Protein AF-V4HU66-F1 (afdb_monomer_lite)

Radius of gyration: 14.62 Å; chains: 1; bounding box: 37×27×37 Å

pLDDT: mean 89.69, std 11.05, range [45.31, 97.12]

Structure (mmCIF, N/CA/C/O backbone):
data_AF-V4HU66-F1
#
_entry.id   AF-V4HU66-F1
#
loop_
_atom_site.group_PDB
_atom_site.id
_atom_site.type_symbol
_atom_site.label_atom_id
_atom_site.label_alt_id
_atom_site.label_comp_id
_atom_site.label_asym_id
_atom_site.label_entity_id
_atom_site.label_seq_id
_atom_site.pdbx_PDB_ins_code
_atom_site.Cartn_x
_atom_site.Cartn_y
_atom_site.Cartn_z
_atom_site.occupancy
_atom_site.B_iso_or_equiv
_atom_site.auth_seq_id
_atom_site.auth_comp_id
_atom_site.auth_asym_id
_atom_site.auth_atom_id
_atom_site.pdbx_PDB_model_num
ATOM 1 N N . MET A 1 1 ? 8.705 16.217 -2.741 1.00 45.31 1 MET A N 1
ATOM 2 C CA . MET A 1 1 ? 7.904 16.575 -1.549 1.00 45.31 1 MET A CA 1
ATOM 3 C C . MET A 1 1 ? 6.437 16.388 -1.900 1.00 45.31 1 MET A C 1
ATOM 5 O O . MET A 1 1 ? 5.860 17.256 -2.538 1.00 45.31 1 MET A O 1
ATOM 9 N N . GLY A 1 2 ? 5.876 15.211 -1.617 1.00 45.50 2 GLY A N 1
ATOM 10 C CA . GLY A 1 2 ? 4.456 14.952 -1.859 1.00 45.50 2 GLY A CA 1
ATOM 11 C C . GLY A 1 2 ? 3.604 15.635 -0.792 1.00 45.50 2 GLY A C 1
ATOM 12 O O . GLY A 1 2 ? 3.945 15.574 0.387 1.00 45.50 2 GLY A O 1
ATOM 13 N N . TYR A 1 3 ? 2.512 16.277 -1.204 1.00 48.19 3 TYR A N 1
ATOM 14 C CA . TYR A 1 3 ? 1.474 16.811 -0.319 1.00 48.19 3 TYR A CA 1
ATOM 15 C C . TYR A 1 3 ? 0.677 15.651 0.297 1.00 48.19 3 TYR A C 1
ATOM 17 O O . TYR A 1 3 ? -0.470 15.406 -0.058 1.00 48.19 3 TYR A O 1
ATOM 25 N N . GLY A 1 4 ? 1.316 14.874 1.166 1.00 62.25 4 GLY A N 1
ATOM 26 C CA . GLY A 1 4 ? 0.644 13.891 2.002 1.00 62.25 4 GLY A CA 1
ATOM 27 C C . GLY A 1 4 ? 0.366 14.519 3.356 1.00 62.25 4 GLY A C 1
ATOM 28 O O . GLY A 1 4 ? 1.305 14.859 4.072 1.00 62.25 4 GLY A O 1
ATOM 29 N N . SER A 1 5 ? -0.903 14.684 3.713 1.00 71.56 5 SER A N 1
ATOM 30 C CA . SER A 1 5 ? -1.258 15.050 5.081 1.00 71.56 5 SER A CA 1
ATOM 31 C C . SER A 1 5 ? -0.912 13.891 6.017 1.00 71.56 5 SER A C 1
ATOM 33 O O . SER A 1 5 ? -1.378 12.764 5.840 1.00 71.56 5 SER A O 1
ATOM 35 N N . SER A 1 6 ? -0.060 14.170 6.999 1.00 78.75 6 SER A N 1
ATOM 36 C CA . SER A 1 6 ? 0.189 13.291 8.137 1.00 78.75 6 SER A CA 1
ATOM 37 C C . SER A 1 6 ? -0.809 13.612 9.243 1.00 78.75 6 SER A C 1
ATOM 39 O O . SER A 1 6 ? -1.012 14.786 9.560 1.00 78.75 6 SER A O 1
ATOM 41 N N . TYR A 1 7 ? -1.394 12.584 9.844 1.00 88.19 7 TYR A N 1
ATOM 42 C CA . TYR A 1 7 ? -2.324 12.708 10.961 1.00 88.19 7 TYR A CA 1
ATOM 43 C C . TYR A 1 7 ? -1.767 11.983 12.187 1.00 88.19 7 TYR A C 1
ATOM 45 O O . TYR A 1 7 ? -0.915 11.104 12.066 1.00 88.19 7 TYR A O 1
ATOM 53 N N . GLU A 1 8 ? -2.227 12.369 13.373 1.00 89.88 8 GLU A N 1
ATOM 54 C CA . GLU A 1 8 ? -1.853 11.680 14.614 1.00 89.88 8 GLU A CA 1
ATOM 55 C C . GLU A 1 8 ? -2.513 10.297 14.696 1.00 89.88 8 GLU A C 1
ATOM 57 O O . GLU A 1 8 ? -1.876 9.337 15.123 1.00 89.88 8 GLU A O 1
ATOM 62 N N . GLU A 1 9 ? -3.743 10.186 14.188 1.00 93.75 9 GLU A N 1
ATOM 63 C CA . GLU A 1 9 ? -4.594 9.001 14.280 1.00 93.75 9 GLU A CA 1
ATOM 64 C C . GLU A 1 9 ? -5.151 8.607 12.906 1.00 93.75 9 GLU A C 1
ATOM 66 O O . GLU A 1 9 ? -5.554 9.457 12.104 1.00 93.75 9 GLU A O 1
ATOM 71 N N . TYR A 1 10 ? -5.209 7.302 12.654 1.00 94.75 10 TYR A N 1
ATOM 72 C CA . TYR A 1 10 ? -5.684 6.697 11.416 1.00 94.75 10 TYR A CA 1
ATOM 73 C C . TYR A 1 10 ? -6.650 5.551 11.712 1.00 94.75 10 TYR A C 1
ATOM 75 O O . TYR A 1 10 ? -6.314 4.595 12.409 1.00 94.75 10 TYR A O 1
ATOM 83 N N . ILE A 1 11 ? -7.828 5.591 11.088 1.00 95.62 11 ILE A N 1
ATOM 84 C CA . ILE A 1 11 ? -8.775 4.472 11.092 1.00 95.62 11 ILE A CA 1
ATOM 85 C C . ILE A 1 11 ? -8.687 3.762 9.741 1.00 95.62 11 ILE A C 1
ATOM 87 O O . ILE A 1 11 ? -8.957 4.361 8.700 1.00 95.62 11 ILE A O 1
ATOM 91 N N . VAL A 1 12 ? -8.331 2.477 9.755 1.00 94.06 12 VAL A N 1
ATOM 92 C CA . VAL A 1 12 ? -8.287 1.627 8.558 1.00 94.06 12 VAL A CA 1
ATOM 93 C C . VAL A 1 12 ? -9.443 0.642 8.605 1.00 94.06 12 VAL A C 1
ATOM 95 O O . VAL A 1 12 ? -9.566 -0.139 9.545 1.00 94.06 12 VAL A O 1
ATOM 98 N N . ILE A 1 13 ? -10.276 0.659 7.566 1.00 95.19 13 ILE A N 1
ATOM 99 C CA . ILE A 1 13 ? -11.413 -0.250 7.416 1.00 95.19 13 ILE A CA 1
ATOM 100 C C . ILE A 1 13 ? -11.247 -0.999 6.100 1.00 95.19 13 ILE A C 1
ATOM 102 O O . ILE A 1 13 ? -11.237 -0.378 5.037 1.00 95.19 13 ILE A O 1
ATOM 106 N N . ARG A 1 14 ? -11.157 -2.332 6.145 1.00 92.62 14 ARG A N 1
ATOM 107 C CA . ARG A 1 14 ? -11.226 -3.161 4.932 1.00 92.62 14 ARG A CA 1
ATOM 108 C C . ARG A 1 14 ? -12.588 -3.807 4.825 1.00 92.62 14 ARG A C 1
ATOM 110 O O . ARG A 1 14 ? -13.066 -4.441 5.765 1.00 92.62 14 ARG A O 1
ATOM 117 N N . VAL A 1 15 ? -13.179 -3.691 3.643 1.00 93.69 15 VAL A N 1
ATOM 118 C CA . VAL A 1 15 ? -14.491 -4.251 3.330 1.00 93.69 15 VAL A CA 1
ATOM 119 C C . VAL A 1 15 ? -14.336 -5.280 2.220 1.00 93.69 15 VAL A C 1
ATOM 121 O O . VAL A 1 15 ? -13.786 -4.984 1.164 1.00 93.69 15 VAL A O 1
ATOM 124 N N . ASN A 1 16 ? -14.855 -6.483 2.442 1.00 92.50 16 ASN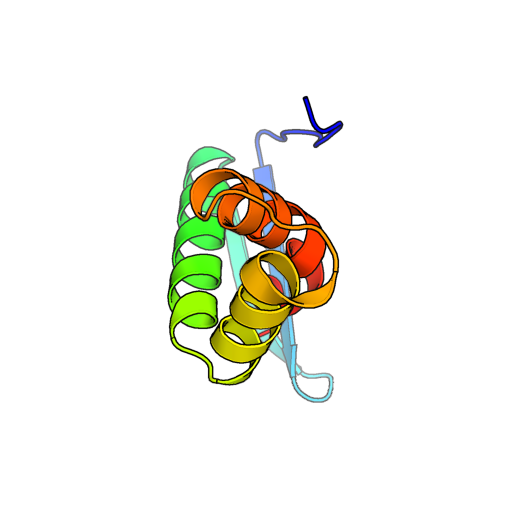 A N 1
ATOM 125 C CA . ASN A 1 16 ? -14.954 -7.524 1.428 1.00 92.50 16 ASN A CA 1
ATOM 126 C C . ASN A 1 16 ? -16.429 -7.876 1.225 1.00 92.50 16 ASN A C 1
ATOM 128 O O . ASN A 1 16 ? -17.105 -8.279 2.170 1.00 92.50 16 ASN A O 1
ATOM 132 N N . LYS A 1 17 ? -16.939 -7.707 -0.002 1.00 94.00 17 LYS A N 1
ATOM 133 C CA . LYS A 1 17 ? -18.338 -8.010 -0.371 1.00 94.00 17 LYS A CA 1
ATOM 134 C C . LYS A 1 17 ? -19.376 -7.413 0.599 1.00 94.00 17 LYS A C 1
ATOM 136 O O . LYS A 1 17 ? -20.336 -8.072 0.981 1.00 94.00 17 LYS A O 1
ATOM 141 N N . GLY A 1 18 ? -19.157 -6.168 1.025 1.00 94.25 18 GLY A N 1
ATOM 142 C CA . GLY A 1 18 ? -20.052 -5.448 1.940 1.00 94.25 18 GLY A CA 1
ATOM 143 C C . GLY A 1 18 ? -19.897 -5.801 3.424 1.00 94.25 18 GLY A C 1
ATOM 144 O O . GLY A 1 18 ? -20.609 -5.240 4.247 1.00 94.25 18 GLY A O 1
ATOM 145 N N . THR A 1 19 ? -18.970 -6.692 3.787 1.00 95.12 19 THR A N 1
ATOM 146 C CA . THR A 1 19 ? -18.655 -7.022 5.186 1.00 95.12 19 THR A CA 1
ATOM 147 C C . THR A 1 19 ? -17.319 -6.412 5.589 1.00 95.12 19 THR A C 1
ATOM 149 O O . THR A 1 19 ? -16.335 -6.548 4.863 1.00 95.12 19 THR A O 1
ATOM 152 N N . VAL A 1 20 ? -17.268 -5.758 6.751 1.00 95.81 20 VAL A N 1
ATOM 153 C CA . VAL A 1 20 ? -16.006 -5.287 7.339 1.00 95.81 20 VAL A CA 1
ATOM 154 C C . VAL A 1 20 ? -15.198 -6.503 7.791 1.00 95.81 20 VAL A C 1
ATOM 156 O O . VAL A 1 20 ? -15.646 -7.260 8.647 1.00 95.81 20 VAL A O 1
ATOM 159 N N . VAL A 1 21 ? -14.021 -6.698 7.196 1.00 95.00 21 VAL A N 1
ATOM 160 C CA . VAL A 1 21 ? -13.108 -7.816 7.499 1.00 95.00 21 VAL A CA 1
ATOM 161 C C . VAL A 1 21 ? -11.882 -7.384 8.300 1.00 95.00 21 VAL A C 1
ATOM 163 O O . VAL A 1 21 ? -11.208 -8.228 8.879 1.00 95.00 21 VAL A O 1
ATOM 166 N N . GLU A 1 22 ? -11.593 -6.084 8.351 1.00 93.81 22 GLU A N 1
ATOM 167 C CA . GLU A 1 22 ? -10.530 -5.505 9.174 1.00 93.81 22 GLU A CA 1
ATOM 168 C C . GLU A 1 22 ? -10.974 -4.117 9.639 1.00 93.81 22 GLU A C 1
ATOM 170 O O . GLU A 1 22 ? -11.508 -3.336 8.848 1.00 93.81 22 GLU A O 1
ATOM 175 N N . PHE A 1 23 ? -10.753 -3.825 10.918 1.00 96.44 23 PHE A N 1
ATOM 176 C CA . PHE A 1 23 ? -10.945 -2.509 11.512 1.00 96.44 23 PHE A CA 1
ATOM 177 C C . PHE A 1 23 ? -9.760 -2.242 12.438 1.00 96.44 23 PHE A C 1
ATOM 179 O O . PHE A 1 23 ? -9.589 -2.943 13.436 1.00 96.44 23 PHE A O 1
ATOM 186 N N . LEU A 1 24 ? -8.929 -1.263 12.094 1.00 96.25 24 LEU A N 1
ATOM 187 C CA . LEU A 1 24 ? -7.751 -0.879 12.866 1.00 96.25 24 LEU A CA 1
ATOM 188 C C . LEU A 1 24 ? -7.862 0.590 13.253 1.00 96.25 24 LEU A C 1
ATOM 190 O O . LEU A 1 24 ? -8.266 1.418 12.440 1.00 96.25 24 LEU A O 1
ATOM 194 N N . ASN A 1 25 ? -7.451 0.892 14.478 1.00 97.12 25 ASN A N 1
ATOM 195 C CA . ASN A 1 25 ? -7.166 2.245 14.923 1.00 97.12 25 ASN A CA 1
ATOM 196 C C . ASN A 1 25 ? -5.662 2.319 15.192 1.00 97.12 25 ASN A C 1
ATOM 198 O O . ASN A 1 25 ? -5.157 1.519 15.980 1.00 97.12 25 ASN A O 1
ATOM 202 N N . LEU A 1 26 ? -4.957 3.179 14.466 1.00 96.19 26 LEU A N 1
ATOM 203 C CA . LEU A 1 26 ? -3.501 3.219 14.407 1.00 96.19 26 LEU A CA 1
ATOM 204 C C . LEU A 1 26 ? -3.021 4.646 14.635 1.00 96.19 26 LEU A C 1
ATOM 206 O O . LEU A 1 26 ? -3.509 5.575 13.994 1.00 96.19 26 LEU A O 1
ATOM 210 N N . SER A 1 27 ? -1.974 4.798 15.436 1.00 96.44 27 SER A N 1
ATOM 211 C CA . SER A 1 27 ? -1.185 6.028 15.438 1.00 96.44 27 SER A CA 1
ATOM 212 C C . SER A 1 27 ? -0.521 6.261 14.076 1.00 96.44 27 SER A C 1
ATOM 214 O O . SER A 1 27 ? -0.358 5.339 13.265 1.00 96.44 27 SER A O 1
ATOM 216 N N . GLY A 1 28 ? -0.051 7.484 13.826 1.00 93.19 28 GLY A N 1
ATOM 217 C CA . GLY A 1 28 ? 0.681 7.805 12.598 1.00 93.19 28 GLY A CA 1
ATOM 218 C C . GLY A 1 28 ? 1.902 6.913 12.341 1.00 93.19 28 GLY A C 1
ATOM 219 O O . GLY A 1 28 ? 2.124 6.480 11.207 1.00 93.19 28 GLY A O 1
ATOM 220 N N . GLU A 1 29 ? 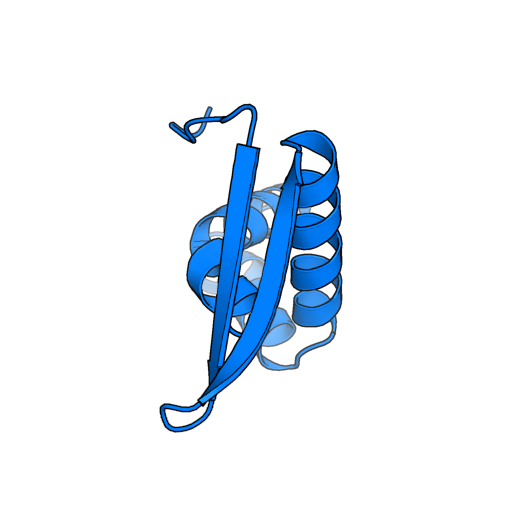2.657 6.549 13.381 1.00 93.38 29 GLU A N 1
ATOM 221 C CA . GLU A 1 29 ? 3.790 5.623 13.243 1.00 93.38 29 GLU A CA 1
ATOM 222 C C . GLU A 1 29 ? 3.352 4.197 12.891 1.00 93.38 29 GLU A C 1
ATOM 224 O O . GLU A 1 29 ? 3.993 3.511 12.086 1.00 93.38 29 GLU A O 1
ATOM 229 N N . GLU A 1 30 ? 2.269 3.722 13.501 1.00 96.38 30 GLU A N 1
ATOM 230 C CA . GLU A 1 30 ? 1.726 2.394 13.228 1.00 96.38 30 GLU A CA 1
ATOM 231 C C . GLU A 1 30 ? 1.144 2.316 11.821 1.00 96.38 30 GLU A C 1
ATOM 233 O O . GLU A 1 30 ? 1.365 1.322 11.125 1.00 96.38 30 GLU A O 1
ATOM 238 N N . PHE A 1 31 ? 0.488 3.381 11.360 1.00 94.75 31 PHE A N 1
ATOM 239 C CA . PHE A 1 31 ? -0.001 3.479 9.992 1.00 94.75 31 PHE A CA 1
ATOM 240 C C . PHE A 1 31 ? 1.144 3.513 8.974 1.00 94.75 31 PHE A C 1
ATOM 242 O O . PHE A 1 31 ? 1.090 2.806 7.966 1.00 94.75 31 PHE A O 1
ATOM 249 N N . ALA A 1 32 ? 2.233 4.238 9.249 1.00 92.56 32 ALA A N 1
ATOM 250 C CA . ALA A 1 32 ? 3.424 4.213 8.396 1.00 92.56 32 ALA A CA 1
ATOM 251 C C . ALA A 1 32 ? 4.014 2.794 8.285 1.00 92.56 32 ALA A C 1
ATOM 253 O O . ALA A 1 32 ? 4.298 2.312 7.185 1.00 92.56 32 ALA A O 1
ATOM 254 N N . LYS A 1 33 ? 4.116 2.072 9.411 1.00 95.50 33 LYS A N 1
ATOM 255 C CA . LYS A 1 33 ? 4.548 0.662 9.433 1.00 95.50 33 LYS A CA 1
ATOM 256 C C . LYS A 1 33 ? 3.563 -0.256 8.701 1.00 95.50 33 LYS A C 1
ATOM 258 O O . LYS A 1 33 ? 4.002 -1.208 8.056 1.00 95.50 33 LYS A O 1
ATOM 263 N N . TYR A 1 34 ? 2.257 -0.006 8.796 1.00 94.94 34 TYR A N 1
ATOM 264 C CA . TYR A 1 34 ? 1.222 -0.746 8.065 1.00 94.94 34 TYR A CA 1
ATOM 265 C C . TYR A 1 34 ? 1.381 -0.563 6.552 1.00 94.94 34 TYR A C 1
ATOM 267 O O . TYR A 1 34 ? 1.479 -1.548 5.817 1.00 94.94 34 TYR A O 1
ATOM 275 N N . LYS A 1 35 ? 1.502 0.690 6.097 1.00 94.50 35 LYS A N 1
ATOM 276 C CA . LYS A 1 35 ? 1.701 1.049 4.688 1.00 94.50 35 LYS A CA 1
ATOM 277 C C . LYS A 1 35 ? 2.964 0.404 4.115 1.00 94.50 35 LYS A C 1
ATOM 279 O O . LYS A 1 35 ? 2.889 -0.231 3.068 1.00 94.50 35 LYS A O 1
ATOM 284 N N . ALA A 1 36 ? 4.085 0.467 4.836 1.00 94.69 36 ALA A N 1
ATOM 285 C CA . ALA A 1 36 ? 5.338 -0.163 4.417 1.00 94.69 36 ALA A CA 1
ATOM 286 C C . ALA A 1 36 ? 5.208 -1.690 4.254 1.00 94.69 36 ALA A C 1
ATOM 288 O O . ALA A 1 36 ? 5.689 -2.256 3.273 1.00 94.69 36 ALA A O 1
ATOM 289 N N . ARG A 1 37 ? 4.506 -2.373 5.172 1.00 95.69 37 ARG A N 1
ATOM 290 C CA . ARG A 1 37 ? 4.240 -3.821 5.054 1.00 95.69 37 ARG A CA 1
ATOM 291 C C . ARG A 1 37 ? 3.370 -4.149 3.841 1.00 95.69 37 ARG A C 1
ATOM 293 O O . ARG A 1 37 ? 3.662 -5.111 3.134 1.00 95.69 37 ARG A O 1
ATOM 300 N N . LYS A 1 38 ? 2.322 -3.359 3.590 1.00 95.62 38 LYS A N 1
ATOM 301 C CA . LYS A 1 38 ? 1.449 -3.519 2.417 1.00 95.62 38 LYS A CA 1
ATOM 302 C C . LYS A 1 38 ? 2.209 -3.298 1.112 1.00 95.62 38 LYS A C 1
ATOM 304 O O . LYS A 1 38 ? 2.090 -4.110 0.198 1.00 95.62 38 LYS A O 1
ATOM 309 N N . PHE A 1 39 ? 3.055 -2.274 1.054 1.00 96.31 39 PHE A N 1
ATOM 310 C CA . PHE A 1 39 ? 3.909 -2.038 -0.104 1.00 96.31 39 PHE A CA 1
ATOM 311 C C . PHE A 1 39 ? 4.899 -3.188 -0.320 1.00 96.31 39 PHE A C 1
ATOM 313 O O . PHE A 1 39 ? 5.022 -3.688 -1.434 1.00 96.31 39 PHE A O 1
ATOM 320 N N . GLN A 1 40 ? 5.533 -3.696 0.741 1.00 95.94 40 GLN A N 1
ATOM 321 C CA . GLN A 1 40 ? 6.421 -4.858 0.646 1.00 95.94 40 GLN A CA 1
ATOM 322 C C . GLN A 1 40 ? 5.698 -6.109 0.119 1.00 95.94 40 GLN A C 1
ATOM 324 O O . GLN A 1 40 ? 6.275 -6.855 -0.671 1.00 95.94 40 GLN A O 1
ATOM 329 N N . ALA A 1 41 ? 4.440 -6.334 0.512 1.00 95.75 41 ALA A N 1
ATOM 330 C CA . ALA A 1 41 ? 3.625 -7.409 -0.053 1.00 95.75 41 ALA A CA 1
ATOM 331 C C . ALA A 1 41 ? 3.352 -7.183 -1.550 1.00 95.75 41 ALA A C 1
ATOM 333 O O . ALA A 1 41 ? 3.490 -8.109 -2.348 1.00 95.75 41 ALA A O 1
ATOM 334 N N . PHE A 1 42 ? 3.050 -5.943 -1.947 1.00 96.25 42 PHE A N 1
ATOM 335 C CA . PHE A 1 42 ? 2.863 -5.575 -3.350 1.00 96.25 42 PHE A CA 1
ATOM 336 C C . PHE A 1 42 ? 4.122 -5.801 -4.193 1.00 96.25 42 PHE A C 1
ATOM 338 O O . PHE A 1 42 ? 4.005 -6.338 -5.294 1.00 96.25 42 PHE A O 1
ATOM 345 N N . LYS A 1 43 ? 5.325 -5.529 -3.662 1.00 95.88 43 LYS A N 1
ATOM 346 C CA . LYS A 1 43 ? 6.604 -5.829 -4.342 1.00 95.88 43 LYS A CA 1
ATOM 347 C C . LYS A 1 43 ? 6.742 -7.295 -4.770 1.00 95.88 43 LYS A C 1
ATOM 349 O O . LYS A 1 43 ? 7.429 -7.587 -5.748 1.00 95.88 43 LYS A O 1
ATOM 354 N N . GLY A 1 44 ? 6.093 -8.214 -4.052 1.00 94.44 44 GLY A N 1
ATOM 355 C CA . GLY A 1 44 ? 6.082 -9.645 -4.362 1.00 94.44 44 GLY A CA 1
ATOM 356 C C . GLY A 1 44 ? 5.125 -10.058 -5.486 1.00 94.44 44 GLY A C 1
ATOM 357 O O . GLY A 1 44 ? 5.107 -11.228 -5.859 1.00 94.44 44 GLY A O 1
ATOM 358 N N . THR A 1 45 ? 4.316 -9.141 -6.022 1.00 95.56 45 THR A N 1
ATOM 359 C CA . THR A 1 45 ? 3.325 -9.444 -7.067 1.00 95.56 45 THR A CA 1
ATOM 360 C C . THR A 1 45 ? 3.926 -9.354 -8.470 1.00 95.56 45 THR A C 1
ATOM 362 O O . THR A 1 45 ? 4.829 -8.559 -8.726 1.00 95.56 45 THR A O 1
ATOM 365 N N . SER A 1 46 ? 3.397 -10.137 -9.417 1.00 95.19 46 SER A N 1
ATOM 366 C CA . SER A 1 46 ? 3.793 -10.053 -10.832 1.00 95.19 46 SER A CA 1
ATOM 367 C C . SER A 1 46 ? 3.457 -8.695 -11.453 1.00 95.19 46 SER A C 1
ATOM 369 O O . SER A 1 46 ? 4.213 -8.193 -12.281 1.00 95.19 46 SER A O 1
ATOM 371 N N . GLU A 1 47 ? 2.355 -8.08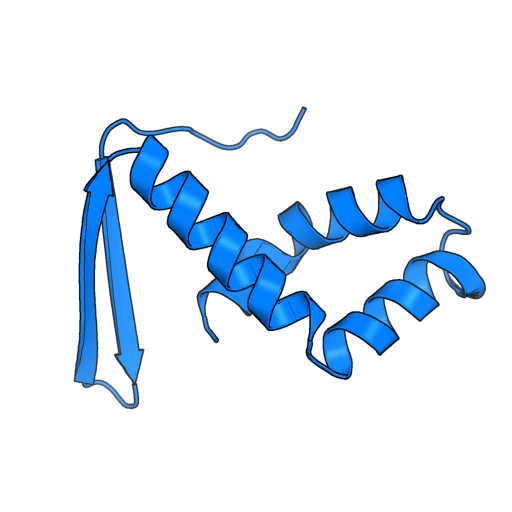1 -11.021 1.00 93.56 47 GLU A N 1
ATOM 372 C CA . GLU A 1 47 ? 1.952 -6.747 -11.458 1.00 93.56 47 GLU A CA 1
ATOM 373 C C . GLU A 1 47 ? 2.994 -5.695 -11.084 1.00 93.56 47 GLU A C 1
ATOM 375 O O . GLU A 1 47 ? 3.396 -4.908 -11.938 1.00 93.56 47 GLU A O 1
ATOM 380 N N . PHE A 1 48 ? 3.493 -5.716 -9.845 1.00 95.38 48 PHE A N 1
ATOM 381 C CA . PHE A 1 48 ? 4.560 -4.811 -9.429 1.00 95.38 48 PHE A CA 1
ATOM 382 C C . PHE A 1 48 ? 5.793 -4.944 -10.325 1.00 95.38 48 PHE A C 1
ATOM 384 O O . PHE A 1 48 ? 6.312 -3.940 -10.804 1.00 95.38 48 PHE A O 1
ATOM 391 N N . GLN A 1 49 ? 6.231 -6.177 -10.591 1.00 94.75 49 GLN A N 1
ATOM 392 C CA . GLN A 1 49 ? 7.401 -6.435 -11.436 1.00 94.75 49 GLN A CA 1
ATOM 393 C C . GLN A 1 49 ? 7.202 -5.894 -12.857 1.00 94.75 49 GLN A C 1
ATOM 395 O O . GLN A 1 49 ? 8.107 -5.281 -13.419 1.00 94.75 49 GLN A O 1
ATOM 400 N N . GLN A 1 50 ? 6.000 -6.052 -13.421 1.00 93.69 50 GLN A N 1
ATOM 401 C CA . GLN A 1 50 ? 5.669 -5.500 -14.733 1.00 93.69 50 GLN A CA 1
ATOM 402 C C . GLN A 1 50 ? 5.684 -3.965 -14.727 1.00 93.69 50 GLN A C 1
ATOM 404 O O . GLN A 1 50 ? 6.263 -3.353 -15.620 1.00 93.69 50 GLN A O 1
ATOM 409 N N . LYS A 1 51 ? 5.088 -3.328 -13.713 1.00 92.62 51 LYS A N 1
ATOM 410 C CA . LYS A 1 51 ? 5.079 -1.862 -13.590 1.00 92.62 51 LYS A CA 1
ATOM 411 C C . LYS A 1 51 ? 6.485 -1.292 -13.412 1.00 92.62 51 LYS A C 1
ATOM 413 O O . LYS A 1 51 ? 6.816 -0.309 -14.068 1.00 92.62 51 LYS A O 1
ATOM 418 N N . LEU A 1 52 ? 7.308 -1.919 -12.572 1.00 94.19 52 LEU A N 1
ATOM 419 C CA . LEU A 1 52 ? 8.695 -1.513 -12.358 1.00 94.19 52 LEU A CA 1
ATOM 420 C C . LEU A 1 52 ? 9.496 -1.596 -13.662 1.00 94.19 52 LEU A C 1
ATOM 422 O O . LEU A 1 52 ? 10.180 -0.641 -14.025 1.00 94.19 52 LEU A O 1
ATOM 426 N N . LYS A 1 53 ? 9.348 -2.702 -14.399 1.00 93.19 53 LYS A N 1
ATOM 427 C CA . LYS A 1 53 ? 10.000 -2.887 -15.697 1.00 93.19 53 LYS A CA 1
ATOM 428 C C . LYS A 1 53 ? 9.626 -1.779 -16.683 1.00 93.19 53 LYS A C 1
ATOM 430 O O . LYS A 1 53 ? 10.514 -1.196 -17.294 1.00 93.19 53 LYS A O 1
ATOM 435 N N . ASN A 1 54 ? 8.344 -1.434 -16.792 1.00 91.31 54 ASN A N 1
ATOM 436 C CA . ASN A 1 54 ? 7.893 -0.384 -17.710 1.00 91.31 54 ASN A CA 1
ATOM 437 C C . ASN A 1 54 ? 8.500 0.992 -17.374 1.00 91.31 54 ASN A C 1
ATOM 439 O O . ASN A 1 54 ? 8.889 1.729 -18.279 1.00 91.31 54 ASN A O 1
ATOM 443 N N . LEU A 1 55 ? 8.631 1.324 -16.084 1.00 90.69 55 LEU A N 1
ATOM 444 C CA . LEU A 1 55 ? 9.228 2.591 -15.638 1.00 90.69 55 LEU A CA 1
ATOM 445 C C . LEU A 1 55 ? 10.734 2.669 -15.939 1.00 90.69 55 LEU A C 1
ATOM 447 O O . LEU A 1 55 ? 11.231 3.724 -16.347 1.00 90.69 55 LEU A O 1
ATOM 451 N N . ILE A 1 56 ? 11.453 1.558 -15.756 1.00 91.31 56 ILE A N 1
ATOM 452 C CA . ILE A 1 56 ? 12.908 1.487 -15.955 1.00 91.31 56 ILE A CA 1
ATOM 453 C C . ILE A 1 56 ? 13.268 1.367 -17.442 1.00 91.31 56 ILE A C 1
ATOM 455 O O . ILE A 1 56 ? 14.192 2.031 -17.907 1.00 91.31 56 ILE A O 1
ATOM 459 N N . GLU A 1 57 ? 12.561 0.534 -18.205 1.00 84.31 57 GLU A N 1
ATOM 460 C CA . GLU A 1 57 ? 12.988 0.146 -19.555 1.00 84.31 57 GLU A CA 1
ATOM 461 C C . GLU A 1 57 ? 12.242 0.877 -20.679 1.00 84.31 57 GLU A C 1
ATOM 463 O O . GLU A 1 57 ? 12.847 1.168 -21.713 1.00 84.31 57 GLU A O 1
ATOM 468 N N . GLU A 1 58 ? 10.956 1.193 -20.505 1.00 68.56 58 GLU A N 1
ATOM 469 C CA . GLU A 1 58 ? 10.077 1.513 -21.641 1.00 68.56 58 GLU A CA 1
ATOM 470 C C . GLU A 1 58 ? 9.596 2.974 -21.668 1.00 68.56 58 GLU A C 1
ATOM 472 O O . GLU A 1 58 ? 9.703 3.622 -22.709 1.00 68.56 58 GLU A O 1
ATOM 477 N N . GLU A 1 59 ? 9.110 3.530 -20.553 1.00 64.88 59 GLU A N 1
ATOM 478 C CA . GLU A 1 59 ? 8.451 4.850 -20.556 1.00 64.88 59 GLU A CA 1
ATOM 479 C C . GLU A 1 59 ? 9.357 6.012 -20.139 1.00 64.88 59 GLU A C 1
ATOM 481 O O . GLU A 1 59 ? 9.262 7.102 -20.713 1.00 64.88 59 GLU A O 1
ATOM 486 N N . HIS A 1 60 ? 10.222 5.825 -19.137 1.00 65.38 60 HIS A N 1
ATOM 487 C CA . HIS A 1 60 ? 10.850 6.972 -18.472 1.00 65.38 60 HIS A CA 1
ATOM 488 C C . HIS A 1 60 ? 12.351 6.848 -18.195 1.00 65.38 60 HIS A C 1
ATOM 490 O O . HIS A 1 60 ? 12.976 7.859 -17.864 1.00 65.38 60 HIS A O 1
ATOM 496 N N . ARG A 1 61 ? 12.951 5.661 -18.384 1.00 82.00 61 ARG A N 1
ATOM 497 C CA . ARG A 1 61 ? 14.377 5.392 -18.099 1.00 82.00 61 ARG A CA 1
ATOM 498 C C . ARG A 1 61 ? 14.790 5.853 -16.704 1.00 82.00 61 ARG A C 1
ATOM 500 O O . ARG A 1 61 ? 15.848 6.456 -16.518 1.00 82.00 61 ARG A O 1
ATOM 507 N N . TRP A 1 62 ? 13.910 5.631 -15.739 1.00 88.12 62 TRP A N 1
ATOM 508 C CA . TRP A 1 62 ? 14.175 6.011 -14.363 1.00 88.12 62 TRP A CA 1
ATOM 509 C C . TRP A 1 62 ? 15.219 5.101 -13.734 1.00 88.12 62 TRP A C 1
ATOM 511 O O . TRP A 1 62 ? 15.367 3.938 -14.115 1.00 88.12 62 TRP A O 1
ATOM 521 N N . SER A 1 63 ? 15.932 5.643 -12.747 1.00 92.12 63 SER A N 1
ATOM 522 C CA . SER A 1 63 ? 16.684 4.796 -11.833 1.00 92.12 63 SER A CA 1
ATOM 523 C C . SER A 1 63 ? 15.711 3.880 -11.084 1.00 92.12 63 SER A C 1
ATOM 525 O O . SER A 1 63 ? 14.535 4.213 -10.902 1.00 92.12 63 SER A O 1
ATOM 527 N N . GLU A 1 64 ? 16.189 2.718 -10.640 1.00 91.25 64 GLU A N 1
ATOM 528 C CA . GLU A 1 64 ? 15.360 1.813 -9.843 1.00 91.25 64 GLU A CA 1
ATOM 529 C C . GLU A 1 64 ? 14.845 2.509 -8.573 1.00 91.25 64 GLU A C 1
ATOM 531 O O . GLU A 1 64 ? 13.676 2.365 -8.229 1.00 91.25 64 GLU A O 1
ATOM 536 N N . GLU A 1 65 ? 15.673 3.329 -7.919 1.00 92.38 65 GLU A N 1
ATOM 537 C CA . GLU A 1 65 ? 15.288 4.080 -6.718 1.00 92.38 65 GLU A CA 1
ATOM 538 C C . GLU A 1 65 ? 14.146 5.070 -6.988 1.00 92.38 65 GLU A C 1
ATOM 540 O O . GLU A 1 65 ? 13.162 5.088 -6.243 1.00 92.38 65 GLU A O 1
ATOM 545 N N . ASP A 1 66 ? 14.226 5.840 -8.078 1.00 92.44 66 ASP A N 1
ATOM 546 C CA . ASP A 1 66 ? 13.175 6.793 -8.457 1.00 92.44 66 ASP A CA 1
ATOM 547 C C . ASP A 1 66 ? 11.870 6.073 -8.819 1.00 92.44 66 ASP A C 1
ATOM 549 O O . ASP A 1 66 ? 10.781 6.499 -8.420 1.00 92.44 66 ASP A O 1
ATOM 553 N N . ALA A 1 67 ? 11.970 4.945 -9.530 1.00 93.81 67 ALA A N 1
ATOM 554 C CA . ALA A 1 67 ? 10.818 4.117 -9.862 1.00 93.81 67 ALA A CA 1
ATOM 555 C C . ALA A 1 67 ? 10.160 3.537 -8.608 1.00 93.81 67 ALA A C 1
ATOM 557 O O . ALA A 1 67 ? 8.938 3.603 -8.474 1.00 93.81 67 ALA A O 1
ATOM 558 N N . LEU A 1 68 ? 10.945 3.040 -7.651 1.00 93.94 68 LEU A N 1
ATOM 559 C CA . LEU A 1 68 ? 10.430 2.545 -6.375 1.00 93.94 68 LEU A CA 1
ATOM 560 C C . LEU A 1 68 ? 9.741 3.651 -5.570 1.00 93.94 68 LEU A C 1
ATOM 562 O O . LEU A 1 68 ? 8.628 3.435 -5.085 1.00 93.94 68 LEU A O 1
ATOM 566 N N . TYR A 1 69 ? 10.357 4.831 -5.469 1.00 91.81 69 TYR A N 1
ATOM 567 C CA . TYR A 1 69 ? 9.784 5.980 -4.762 1.00 91.81 69 TYR A CA 1
ATOM 568 C C . TYR A 1 69 ? 8.454 6.427 -5.381 1.00 91.81 69 TYR A C 1
ATOM 570 O O . TYR A 1 69 ? 7.464 6.668 -4.677 1.00 91.81 69 TYR A O 1
ATOM 578 N N . PHE A 1 70 ? 8.402 6.493 -6.713 1.00 91.94 70 PHE A N 1
ATOM 579 C CA . PHE A 1 70 ? 7.166 6.773 -7.429 1.00 91.94 70 PHE A CA 1
ATOM 580 C C . PHE A 1 70 ? 6.115 5.704 -7.156 1.00 91.94 70 PHE A C 1
ATOM 582 O O . PHE A 1 70 ? 4.984 6.043 -6.818 1.00 91.94 70 PHE A O 1
ATOM 589 N N . MET A 1 71 ? 6.470 4.422 -7.259 1.00 93.56 71 MET A N 1
ATOM 590 C CA . MET A 1 71 ? 5.516 3.331 -7.086 1.00 93.56 71 MET A CA 1
ATOM 591 C C . MET A 1 71 ? 4.924 3.286 -5.675 1.00 93.56 71 MET A C 1
ATOM 593 O O . MET A 1 71 ? 3.729 3.027 -5.528 1.00 93.56 71 MET A O 1
ATOM 597 N N . GLU A 1 72 ? 5.724 3.580 -4.649 1.00 93.31 72 GLU A N 1
ATOM 598 C CA . GLU A 1 72 ? 5.263 3.656 -3.259 1.00 93.31 72 GLU A CA 1
ATOM 599 C C . GLU A 1 72 ? 4.185 4.732 -3.063 1.00 93.31 72 GLU A C 1
ATOM 601 O O . GLU A 1 72 ? 3.248 4.552 -2.275 1.00 93.31 72 GLU A O 1
ATOM 606 N N . SER A 1 73 ? 4.293 5.843 -3.792 1.00 90.06 73 SER A N 1
ATOM 607 C CA . SER A 1 73 ? 3.358 6.965 -3.696 1.00 90.06 73 SER A CA 1
ATOM 608 C C . SER A 1 73 ? 2.159 6.808 -4.634 1.00 90.06 73 SER A C 1
ATOM 610 O O . SER A 1 73 ? 1.019 6.955 -4.203 1.00 90.06 73 SER A O 1
ATOM 612 N N . PHE A 1 74 ? 2.403 6.483 -5.904 1.00 91.31 74 PHE A N 1
ATOM 613 C CA . PHE A 1 74 ? 1.400 6.453 -6.969 1.00 91.31 74 PHE A CA 1
ATOM 614 C C . PHE A 1 74 ? 0.424 5.279 -6.838 1.00 91.31 74 PHE A C 1
ATOM 616 O O . PHE A 1 74 ? -0.768 5.443 -7.074 1.00 91.31 74 PHE A O 1
ATOM 623 N N . TYR A 1 75 ? 0.900 4.106 -6.408 1.00 93.06 75 TYR A N 1
ATOM 624 C CA . TYR A 1 75 ? 0.057 2.913 -6.252 1.00 93.06 75 TYR A CA 1
ATOM 625 C C . TYR A 1 75 ? -0.486 2.733 -4.827 1.00 93.06 75 TYR A C 1
ATOM 627 O O . TYR A 1 75 ? -1.000 1.661 -4.513 1.00 93.06 75 TYR A O 1
ATOM 635 N N . ALA A 1 76 ? -0.395 3.755 -3.964 1.00 91.56 76 ALA A N 1
ATOM 636 C CA . ALA A 1 76 ? -0.812 3.671 -2.562 1.00 91.56 76 ALA A CA 1
ATOM 637 C C . ALA A 1 76 ? -2.249 3.181 -2.384 1.00 91.56 76 ALA A C 1
ATOM 639 O O . ALA A 1 76 ? -2.484 2.256 -1.612 1.00 91.56 76 ALA A O 1
ATOM 640 N N . GLU A 1 77 ? -3.197 3.735 -3.136 1.00 89.62 77 GLU A N 1
ATOM 641 C CA . GLU A 1 77 ? -4.596 3.299 -3.079 1.00 89.62 77 GLU A CA 1
ATOM 642 C C . GLU A 1 77 ? -4.756 1.825 -3.470 1.00 89.62 77 GLU A C 1
ATOM 644 O O . GLU A 1 77 ? -5.508 1.086 -2.836 1.00 89.62 77 GLU A O 1
ATOM 649 N N . TYR A 1 78 ? -3.994 1.375 -4.470 1.00 91.62 78 TYR A N 1
ATOM 650 C CA . TYR A 1 78 ? -4.057 0.004 -4.951 1.00 91.62 78 TYR A CA 1
ATOM 651 C C . TYR A 1 78 ? -3.502 -0.982 -3.925 1.00 91.62 78 TYR A C 1
ATOM 653 O O . TYR A 1 78 ? -4.228 -1.863 -3.465 1.00 91.62 78 TYR A O 1
ATOM 661 N N . TYR A 1 79 ? -2.243 -0.831 -3.504 1.00 93.62 79 TYR A N 1
ATOM 662 C CA . TYR A 1 79 ? -1.641 -1.827 -2.616 1.00 93.62 79 TYR A CA 1
ATOM 663 C C . TYR A 1 79 ? -2.200 -1.796 -1.191 1.00 93.62 79 TYR A C 1
ATOM 665 O O . TYR A 1 79 ? -2.095 -2.793 -0.478 1.00 93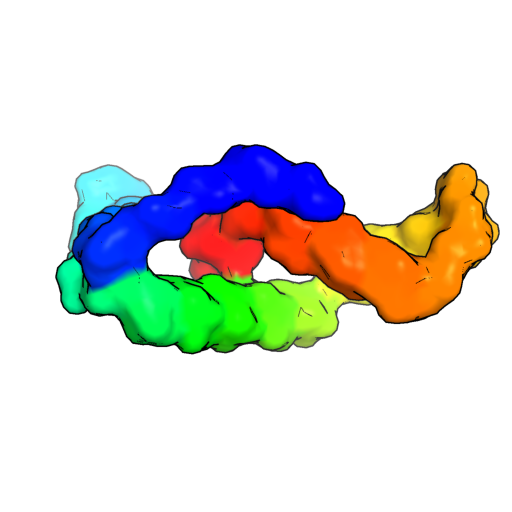.62 79 TYR A O 1
ATOM 673 N N . LEU A 1 80 ? -2.795 -0.679 -0.755 1.00 92.25 80 LEU A N 1
ATOM 674 C CA . LEU A 1 80 ? -3.519 -0.628 0.518 1.00 92.25 80 LEU A CA 1
ATOM 675 C C . LEU A 1 80 ? -4.853 -1.387 0.454 1.00 92.25 80 LEU A C 1
ATOM 677 O O . LEU A 1 80 ? -5.359 -1.796 1.498 1.00 92.25 80 LEU A O 1
ATOM 681 N N . SER A 1 81 ? -5.399 -1.611 -0.747 1.00 88.12 81 SER A N 1
ATOM 682 C CA . SER A 1 81 ? -6.645 -2.360 -0.949 1.00 88.12 81 SER A CA 1
ATOM 683 C C . SER A 1 81 ? -6.465 -3.885 -1.026 1.00 88.12 81 SER A C 1
ATOM 685 O O . SER A 1 81 ? -7.421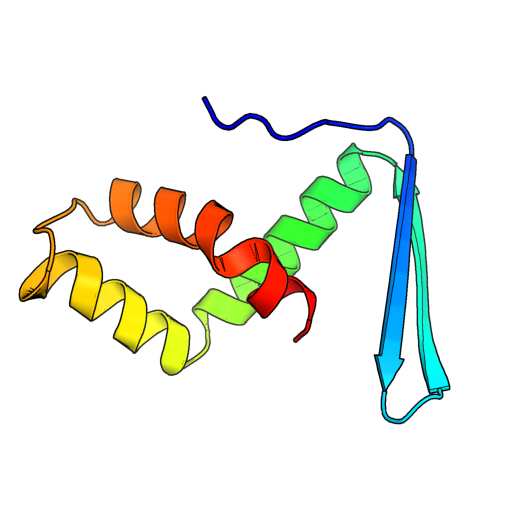 -4.617 -0.751 1.00 88.12 81 SER A O 1
ATOM 687 N N . LEU A 1 82 ? -5.253 -4.363 -1.344 1.00 83.94 82 LEU A N 1
ATOM 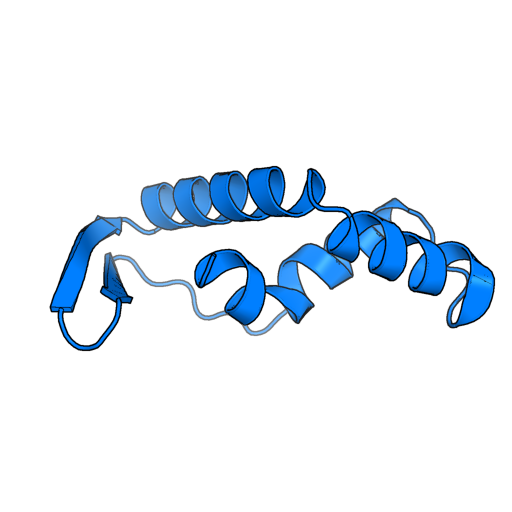688 C CA . LEU A 1 82 ? -4.885 -5.790 -1.388 1.00 83.94 82 LEU A CA 1
ATOM 689 C C . LEU A 1 82 ? -4.999 -6.455 -0.002 1.00 83.94 82 LEU A C 1
ATOM 691 O O . LEU A 1 82 ? -5.572 -7.562 0.112 1.00 83.94 82 LEU A O 1
#

Foldseek 3Di:
DDPDDQDQWDWDFADDPNDTPDTDIDGSVRVVVVLVVLLVVVCPDPVVVVQLCCCCPPDPVDDSVVSSVCCSPVCSVPSSND

Secondary structure (DSSP, 8-state):
-------SEEEEEEEETTEEEEEEEEEHHHHHHHHHHHHHHHHTSHHHHHHHHIIIIIIS---HHHHHHHHHHHTHHHHHH-

Organism: Pseudoalteromonas luteoviolacea (strain 2ta16) (NCBI:txid1353533)

Sequence (82 aa):
MGYGSSYEEYIVIRVNKGTVVEFLNLSGEEFAKYKARKFQAFKGTSEFQQKLKNLIEEEHRWSEEDALYFMESFYAEYYLSL